Protein AF-A0A2N9Y3P5-F1 (afdb_monomer)

Solvent-accessible surface area (backbone atoms only — not comparable to full-atom values): 8177 Å² total; per-residue (Å²): 132,59,68,70,47,48,62,68,47,46,64,58,51,54,54,47,53,56,48,51,56,62,69,31,64,56,83,88,45,99,43,73,67,55,24,50,52,51,28,52,51,45,49,50,55,55,48,53,56,50,51,55,51,51,59,67,42,45,63,59,45,40,52,53,54,50,51,56,49,39,53,51,41,53,53,50,35,54,52,39,50,54,50,32,52,55,45,54,69,57,27,52,65,81,57,44,66,74,42,48,64,58,52,58,51,46,55,54,50,52,52,50,55,40,66,67,54,80,76,49,102,40,72,69,55,30,51,41,51,31,40,54,44,47,37,52,52,42,52,53,49,35,58,58,48,55,73,57,48,125

pLDDT: mean 91.48, std 5.47, range [66.88, 97.25]

Foldseek 3Di:
DDPLLCVVCVVVVVVLVVVLQVVLQDPPDPDPVVSVVSSVVSSVVSVVVVVVVCVVCSVVSVVVSLVVLLVVLVVLLVVLVVLLVVLLVLFDPVVSVVCVVVVVVLVVVLQCVLVVDDADPDPSVSSSSSSVSSSVSSVVSSVVSNVRHD

Structure (mmCIF, N/CA/C/O backbone):
data_AF-A0A2N9Y3P5-F1
#
_entry.id   AF-A0A2N9Y3P5-F1
#
loop_
_atom_site.group_PDB
_atom_site.id
_atom_site.type_symbol
_atom_site.label_atom_id
_atom_site.label_alt_id
_atom_site.label_comp_id
_atom_site.label_asym_id
_atom_site.label_entity_id
_atom_site.label_seq_id
_atom_site.pdbx_PDB_ins_code
_atom_site.Cartn_x
_atom_site.Cartn_y
_atom_site.Cartn_z
_atom_site.occupancy
_atom_site.B_iso_or_equiv
_atom_site.auth_seq_id
_atom_site.auth_comp_id
_atom_site.auth_asym_id
_atom_site.auth_atom_id
_atom_site.pdbx_PDB_model_num
ATOM 1 N N . MET A 1 1 ? 15.459 -1.156 -4.230 1.00 68.31 1 MET A N 1
ATOM 2 C CA . MET A 1 1 ? 14.289 -0.405 -4.738 1.00 68.31 1 MET A CA 1
ATOM 3 C C . MET A 1 1 ? 13.036 -0.864 -4.013 1.00 68.31 1 MET A C 1
ATOM 5 O O . MET A 1 1 ? 12.774 -2.069 -3.989 1.00 68.31 1 MET A O 1
ATOM 9 N N . ASP A 1 2 ? 12.316 0.094 -3.430 1.00 81.56 2 ASP A N 1
ATOM 10 C CA . ASP A 1 2 ? 11.047 -0.084 -2.718 1.00 81.56 2 ASP A CA 1
ATOM 11 C C . ASP A 1 2 ? 9.990 -0.826 -3.565 1.00 81.56 2 ASP A C 1
ATOM 13 O O . ASP A 1 2 ? 9.954 -0.684 -4.791 1.00 81.56 2 ASP A O 1
ATOM 17 N N . VAL A 1 3 ? 9.157 -1.659 -2.926 1.00 83.25 3 VAL A N 1
ATOM 18 C CA . VAL A 1 3 ? 8.171 -2.513 -3.618 1.00 83.25 3 VAL A CA 1
ATOM 19 C C . VAL A 1 3 ? 7.053 -1.690 -4.254 1.00 83.25 3 VAL A C 1
ATOM 21 O O . VAL A 1 3 ? 6.647 -1.995 -5.376 1.00 83.25 3 VAL A O 1
ATOM 24 N N . ASP A 1 4 ? 6.581 -0.637 -3.585 1.00 83.38 4 ASP A N 1
ATOM 25 C CA . ASP A 1 4 ? 5.509 0.209 -4.109 1.00 83.38 4 ASP A CA 1
ATOM 26 C C . ASP A 1 4 ? 6.015 0.977 -5.345 1.00 83.38 4 ASP A C 1
ATOM 28 O O . ASP A 1 4 ? 5.354 0.996 -6.386 1.00 83.38 4 ASP A O 1
ATOM 32 N N . VAL A 1 5 ? 7.241 1.511 -5.277 1.00 85.00 5 VAL A N 1
ATOM 33 C CA . VAL A 1 5 ? 7.920 2.164 -6.415 1.00 85.00 5 VAL A CA 1
ATOM 34 C C . VAL A 1 5 ? 8.132 1.193 -7.576 1.00 85.00 5 VAL A C 1
ATOM 36 O O . VAL A 1 5 ? 7.838 1.518 -8.727 1.00 85.00 5 VAL A O 1
ATOM 39 N N . ARG A 1 6 ? 8.586 -0.034 -7.289 1.00 86.38 6 ARG A N 1
ATOM 40 C CA . ARG A 1 6 ? 8.753 -1.082 -8.307 1.00 86.38 6 ARG A CA 1
ATOM 41 C C . ARG A 1 6 ? 7.445 -1.370 -9.033 1.00 86.38 6 ARG A C 1
ATOM 43 O O . ARG A 1 6 ? 7.433 -1.461 -10.258 1.00 86.38 6 ARG A O 1
ATOM 50 N N . ASN A 1 7 ? 6.362 -1.533 -8.280 1.00 89.19 7 ASN A N 1
ATOM 51 C CA . ASN A 1 7 ? 5.050 -1.840 -8.837 1.00 89.19 7 ASN A CA 1
ATOM 52 C C . ASN A 1 7 ? 4.513 -0.679 -9.679 1.00 89.19 7 ASN A C 1
ATOM 54 O O . ASN A 1 7 ? 3.932 -0.927 -10.732 1.00 89.19 7 ASN A O 1
ATOM 58 N N . HIS A 1 8 ? 4.768 0.566 -9.268 1.00 88.75 8 HIS A N 1
ATOM 59 C CA . HIS A 1 8 ? 4.407 1.755 -10.040 1.00 88.75 8 HIS A CA 1
ATOM 60 C C . HIS A 1 8 ? 5.147 1.836 -11.388 1.00 88.75 8 HIS A C 1
ATOM 62 O O . HIS A 1 8 ? 4.542 2.143 -12.413 1.00 88.75 8 HIS A O 1
ATOM 68 N N . LEU A 1 9 ? 6.446 1.522 -11.410 1.00 89.56 9 LEU A N 1
ATOM 69 C CA . LEU A 1 9 ? 7.278 1.619 -12.617 1.00 89.56 9 LEU A CA 1
ATOM 70 C C . LEU A 1 9 ? 7.145 0.413 -13.559 1.00 89.56 9 LEU A C 1
ATOM 72 O O . LEU A 1 9 ? 7.432 0.523 -14.752 1.00 89.56 9 LEU A O 1
ATOM 76 N N . LYS A 1 10 ? 6.700 -0.745 -13.058 1.00 91.62 10 LYS A N 1
ATOM 77 C CA . LYS A 1 10 ? 6.644 -2.001 -13.825 1.00 91.62 10 LYS A CA 1
ATOM 78 C C . LYS A 1 10 ? 5.856 -1.893 -15.145 1.00 91.62 10 LYS A C 1
ATOM 80 O O . LYS A 1 10 ? 6.394 -2.345 -16.156 1.00 91.62 10 LYS A O 1
ATOM 85 N N . PRO A 1 11 ? 4.645 -1.305 -15.205 1.00 93.31 11 PRO A N 1
ATOM 86 C CA . PRO A 1 11 ? 3.910 -1.177 -16.466 1.00 93.31 11 PRO A CA 1
ATOM 87 C C . PRO A 1 11 ? 4.656 -0.323 -17.497 1.00 93.31 11 PRO A C 1
ATOM 89 O O . PRO A 1 11 ? 4.733 -0.697 -18.666 1.00 93.31 11 PRO A O 1
ATOM 92 N N . GLN A 1 12 ? 5.273 0.776 -17.051 1.00 92.06 12 GLN A N 1
ATOM 93 C CA . GLN A 1 12 ? 6.067 1.658 -17.910 1.00 92.06 12 GLN A CA 1
ATOM 94 C C . GLN A 1 12 ? 7.292 0.922 -18.464 1.00 92.06 12 GLN A C 1
ATOM 96 O O . GLN A 1 12 ? 7.592 1.022 -19.650 1.00 92.06 12 GLN A O 1
ATOM 101 N N . GLN A 1 13 ? 7.965 0.123 -17.628 1.00 93.75 13 GLN A N 1
ATOM 102 C CA . GLN A 1 13 ? 9.118 -0.667 -18.055 1.00 93.75 13 GLN A CA 1
ATOM 103 C C . GLN A 1 13 ? 8.742 -1.754 -19.070 1.00 93.75 13 GLN A C 1
ATOM 105 O O . GLN A 1 13 ? 9.501 -2.009 -20.002 1.00 93.75 13 GLN A O 1
ATOM 110 N N . LEU A 1 14 ? 7.573 -2.385 -18.923 1.00 95.88 14 LEU A N 1
ATOM 111 C CA . LEU A 1 14 ? 7.082 -3.373 -19.889 1.00 95.88 14 LEU A CA 1
ATOM 112 C C . LEU A 1 14 ? 6.783 -2.736 -21.251 1.00 95.88 14 LEU A C 1
ATOM 114 O O . LEU A 1 14 ? 7.206 -3.278 -22.273 1.00 95.88 14 LEU A O 1
ATOM 118 N N . ALA A 1 15 ? 6.109 -1.584 -21.266 1.00 95.69 15 ALA A N 1
ATOM 119 C CA . ALA A 1 15 ? 5.846 -0.837 -22.494 1.00 95.69 15 ALA A CA 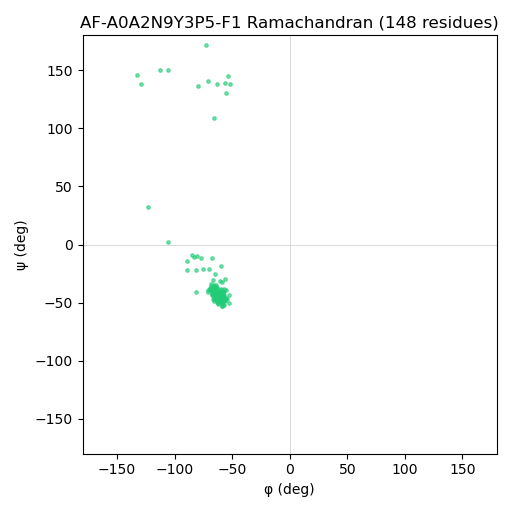1
ATOM 120 C C . ALA A 1 15 ? 7.154 -0.390 -23.167 1.00 95.69 15 ALA A C 1
ATOM 122 O O . ALA A 1 15 ? 7.346 -0.605 -24.365 1.00 95.69 15 ALA A O 1
ATOM 123 N N . TRP A 1 16 ? 8.094 0.136 -22.378 1.00 96.75 16 TRP A N 1
ATOM 124 C CA . TRP A 1 16 ? 9.409 0.538 -22.866 1.00 96.75 16 TRP A CA 1
ATOM 125 C C . TRP A 1 16 ? 10.192 -0.643 -23.460 1.00 96.75 16 TRP A C 1
ATOM 127 O O . TRP A 1 16 ? 10.736 -0.522 -24.553 1.00 96.75 16 TRP A O 1
ATOM 137 N N . ASN A 1 17 ? 10.185 -1.818 -22.816 1.00 95.19 17 ASN A N 1
ATOM 138 C CA . ASN A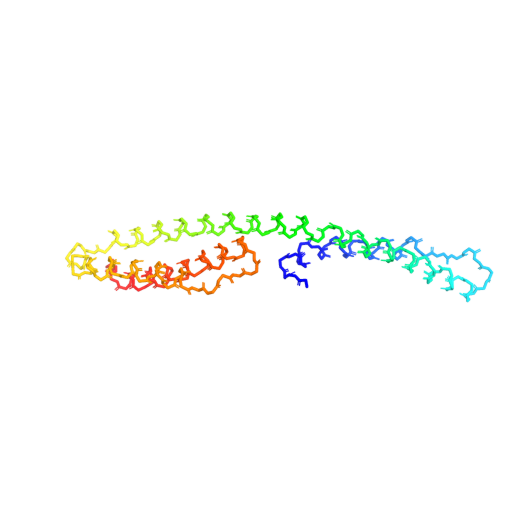 1 17 ? 10.850 -3.017 -23.344 1.00 95.19 17 ASN A CA 1
ATOM 139 C C . ASN A 1 17 ? 10.291 -3.428 -24.719 1.00 95.19 17 ASN A C 1
ATOM 141 O O . ASN A 1 17 ? 11.046 -3.812 -25.612 1.00 95.19 17 ASN A O 1
ATOM 145 N N . GLN A 1 18 ? 8.968 -3.351 -24.898 1.00 94.81 18 GLN A N 1
ATOM 146 C CA . GLN A 1 18 ? 8.326 -3.653 -26.179 1.00 94.81 18 GLN A CA 1
ATOM 147 C C . GLN A 1 18 ? 8.698 -2.629 -27.255 1.00 94.81 18 GLN A C 1
ATOM 149 O O . GLN A 1 18 ? 8.951 -3.007 -28.399 1.00 94.81 18 GLN A O 1
ATOM 154 N N . GLN A 1 19 ? 8.741 -1.346 -26.894 1.00 95.50 19 GLN A N 1
ATOM 155 C CA . GLN A 1 19 ? 9.128 -0.271 -27.800 1.00 95.50 19 GLN A CA 1
ATOM 156 C C . GLN A 1 19 ? 10.599 -0.378 -28.211 1.00 95.50 19 GLN A C 1
ATOM 158 O O . GLN A 1 19 ? 10.879 -0.340 -29.406 1.00 95.50 19 GLN A O 1
ATOM 163 N N . LYS A 1 20 ? 11.512 -0.598 -27.256 1.00 95.88 20 LYS A N 1
ATOM 164 C CA . LYS A 1 20 ? 12.942 -0.814 -27.513 1.00 95.88 20 LYS A CA 1
ATOM 165 C C . LYS A 1 20 ? 13.152 -1.921 -28.544 1.00 95.88 20 LYS A C 1
ATOM 167 O O . LYS A 1 20 ? 13.818 -1.704 -29.549 1.00 95.88 20 LYS A O 1
ATOM 172 N N . LYS A 1 21 ? 12.515 -3.081 -28.339 1.00 92.50 21 LYS A N 1
ATOM 173 C CA . LYS A 1 21 ? 12.643 -4.218 -29.259 1.00 92.50 21 LYS A CA 1
ATOM 174 C C . LYS A 1 21 ? 12.224 -3.853 -30.685 1.00 92.50 21 LYS A C 1
ATOM 176 O O . LYS A 1 21 ? 12.887 -4.261 -31.628 1.00 92.50 21 LYS A O 1
ATOM 181 N N . LYS A 1 22 ? 11.138 -3.089 -30.848 1.00 92.50 22 LYS A N 1
ATOM 182 C CA . LYS A 1 22 ? 10.680 -2.620 -32.167 1.00 92.50 22 LYS A CA 1
ATOM 183 C C . LYS A 1 22 ? 11.633 -1.592 -32.779 1.00 92.50 22 LYS A C 1
ATOM 185 O O . LYS A 1 22 ? 11.840 -1.620 -33.981 1.00 92.50 22 LYS A O 1
ATOM 190 N N . GLN A 1 23 ? 12.191 -0.697 -31.965 1.00 94.19 23 GLN A N 1
ATOM 191 C CA . GLN A 1 23 ? 13.108 0.350 -32.422 1.0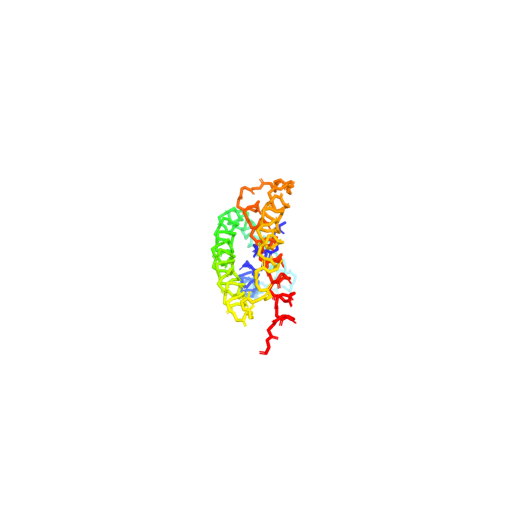0 94.19 23 GLN A CA 1
ATOM 192 C C .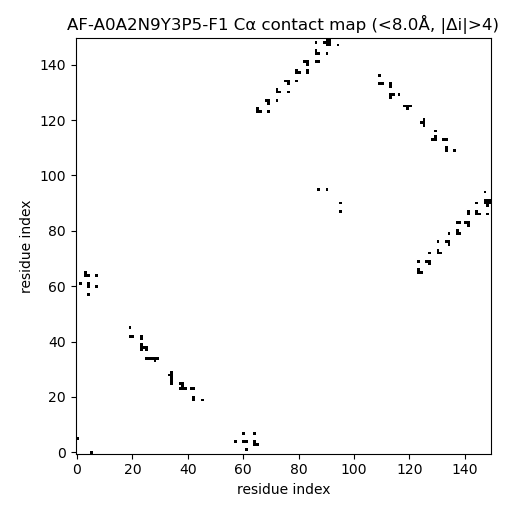 GLN A 1 23 ? 14.457 -0.209 -32.878 1.00 94.19 23 GLN A C 1
ATOM 194 O O . GLN A 1 23 ? 14.987 0.258 -33.878 1.00 94.19 23 GLN A O 1
ATOM 199 N N . CYS A 1 24 ? 14.990 -1.217 -32.185 1.00 94.56 24 CYS A N 1
ATOM 200 C CA . CYS A 1 24 ? 16.296 -1.792 -32.513 1.00 94.56 24 CYS A CA 1
ATOM 201 C C . CYS A 1 24 ? 16.253 -2.870 -33.599 1.00 94.56 24 CYS A C 1
ATOM 203 O O . CYS A 1 24 ? 17.302 -3.312 -34.060 1.00 94.56 24 CYS A O 1
ATOM 205 N N . GLN A 1 25 ? 15.067 -3.320 -34.017 1.00 90.06 25 GLN A N 1
ATOM 206 C CA . GLN A 1 25 ? 14.940 -4.262 -35.126 1.00 90.06 25 GLN A CA 1
ATOM 207 C C . GLN A 1 25 ? 15.402 -3.606 -36.435 1.00 90.06 25 GLN A C 1
ATOM 209 O O . GLN A 1 25 ? 14.714 -2.752 -36.988 1.00 90.06 25 GLN A O 1
ATOM 214 N N . SER A 1 26 ? 16.555 -4.047 -36.942 1.00 80.94 26 SER A N 1
ATOM 215 C CA . SER A 1 26 ? 17.142 -3.592 -38.202 1.00 80.94 26 SER A CA 1
ATOM 216 C C . SER A 1 26 ? 17.519 -4.784 -39.081 1.00 80.94 26 SER A C 1
ATOM 218 O O . SER A 1 26 ? 18.062 -5.769 -38.590 1.00 80.94 26 SER A O 1
ATOM 220 N N . ASN A 1 27 ? 17.229 -4.663 -40.379 1.00 81.81 27 ASN A N 1
ATOM 221 C CA . ASN A 1 27 ? 17.714 -5.543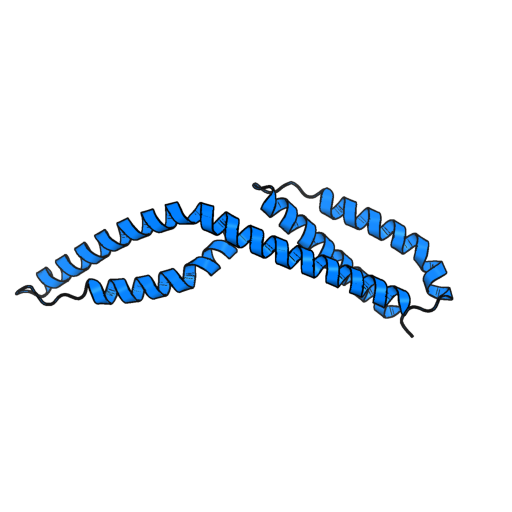 -41.451 1.00 81.81 27 ASN A CA 1
ATOM 222 C C . ASN A 1 27 ? 18.451 -4.714 -42.521 1.00 81.81 27 ASN A C 1
ATOM 224 O O . ASN A 1 27 ? 18.349 -4.981 -43.716 1.00 81.81 27 ASN A O 1
ATOM 228 N N . GLN A 1 28 ? 19.104 -3.630 -42.100 1.00 88.56 28 GLN A N 1
ATOM 229 C CA . GLN A 1 28 ? 19.715 -2.658 -43.007 1.00 88.56 28 GLN A CA 1
ATOM 230 C C . GLN A 1 28 ? 21.112 -3.072 -43.489 1.00 88.56 28 GLN A C 1
ATOM 232 O O . GLN A 1 28 ? 21.630 -2.458 -44.420 1.00 88.56 28 GLN A O 1
ATOM 237 N N . TYR A 1 29 ? 21.716 -4.106 -42.892 1.00 90.94 29 TYR A N 1
ATOM 238 C CA . TYR A 1 29 ? 23.082 -4.522 -43.206 1.00 90.94 29 TYR A CA 1
ATOM 239 C C . TYR A 1 29 ? 23.145 -5.809 -44.044 1.00 90.94 29 TYR A C 1
ATOM 241 O O . TYR A 1 29 ? 22.274 -6.672 -43.906 1.00 90.94 29 TYR A O 1
ATOM 249 N N . PRO A 1 30 ? 24.189 -5.976 -44.882 1.00 91.69 30 PRO A N 1
ATOM 250 C CA . PRO A 1 30 ? 24.346 -7.138 -45.758 1.00 91.69 30 PRO A CA 1
ATOM 251 C C . PRO A 1 30 ? 24.440 -8.495 -45.055 1.00 91.69 30 PRO A C 1
ATOM 253 O O . PRO A 1 30 ? 24.018 -9.491 -45.641 1.00 91.69 30 PRO A O 1
ATOM 256 N N . THR A 1 31 ? 25.003 -8.566 -43.840 1.00 94.44 31 THR A N 1
ATOM 257 C CA . THR A 1 31 ? 25.170 -9.846 -43.131 1.00 94.44 31 THR A CA 1
ATOM 258 C C . THR A 1 31 ? 24.306 -9.952 -41.872 1.00 94.44 31 THR A C 1
ATOM 260 O O . THR A 1 31 ? 24.027 -8.941 -41.213 1.00 94.44 31 THR A O 1
ATOM 263 N N . PRO A 1 32 ? 23.891 -11.173 -41.486 1.00 93.19 32 PRO A N 1
ATOM 264 C CA . PRO A 1 32 ? 23.203 -11.404 -40.217 1.00 93.19 32 PRO A CA 1
ATOM 265 C C . PRO A 1 32 ? 23.992 -10.892 -39.003 1.00 93.19 32 PRO A C 1
ATOM 267 O O . PRO A 1 32 ? 23.408 -10.305 -38.096 1.00 93.19 32 PRO A O 1
ATOM 270 N N . GLU A 1 33 ? 25.317 -11.049 -38.999 1.00 93.94 33 GLU A N 1
ATOM 271 C CA . GLU A 1 33 ? 26.191 -10.613 -37.905 1.00 93.94 33 GLU A CA 1
ATOM 272 C C . GLU A 1 33 ? 26.194 -9.092 -37.755 1.00 93.94 33 GLU A C 1
ATOM 274 O O . GLU A 1 33 ? 26.123 -8.588 -36.638 1.00 93.94 33 GLU A O 1
ATOM 279 N N . GLN A 1 34 ? 26.229 -8.348 -38.864 1.00 93.56 34 GLN A N 1
ATOM 280 C CA . GLN A 1 34 ? 26.181 -6.885 -38.831 1.00 93.56 34 GLN A CA 1
ATOM 281 C C . GLN A 1 34 ? 24.840 -6.378 -38.289 1.00 93.56 34 GLN A C 1
ATOM 283 O O . GLN A 1 34 ? 24.824 -5.494 -37.436 1.00 93.56 34 GLN A O 1
ATOM 288 N N . ASN A 1 35 ? 23.724 -6.985 -38.708 1.00 93.19 35 ASN A N 1
ATOM 289 C CA . ASN A 1 35 ? 22.407 -6.651 -38.156 1.00 93.19 35 ASN A CA 1
ATOM 290 C C . ASN A 1 35 ? 22.317 -6.984 -36.657 1.00 93.19 35 ASN A C 1
ATOM 292 O O . ASN A 1 35 ? 21.742 -6.218 -35.886 1.00 93.19 35 ASN A O 1
ATOM 296 N N . GLN A 1 36 ? 22.924 -8.094 -36.222 1.00 93.69 36 GLN A N 1
ATOM 297 C CA . GLN A 1 36 ? 22.969 -8.473 -34.810 1.00 93.69 36 GLN A CA 1
ATOM 298 C C . GLN A 1 36 ? 23.824 -7.511 -33.972 1.00 93.69 36 GLN A C 1
ATOM 300 O O . GLN A 1 36 ? 23.433 -7.173 -32.854 1.00 93.69 36 GLN A O 1
ATOM 305 N N . ILE A 1 37 ? 24.974 -7.065 -34.489 1.00 94.12 37 ILE A N 1
ATOM 306 C CA . ILE A 1 37 ? 25.826 -6.066 -33.828 1.00 94.12 37 ILE A CA 1
ATOM 307 C C . ILE A 1 37 ? 25.056 -4.755 -33.665 1.00 94.12 37 ILE A C 1
ATOM 309 O O . ILE A 1 37 ? 25.012 -4.215 -32.561 1.00 94.12 37 ILE A O 1
ATOM 313 N N . GLU A 1 38 ? 24.393 -4.283 -34.722 1.00 94.69 38 GLU A N 1
ATOM 314 C CA . GLU A 1 38 ? 23.623 -3.041 -34.654 1.00 94.69 38 GLU A CA 1
ATOM 315 C C . GLU A 1 38 ? 22.453 -3.139 -33.669 1.00 94.69 38 GLU A C 1
ATOM 317 O O . GLU A 1 38 ? 22.253 -2.249 -32.841 1.00 94.69 38 GLU A O 1
ATOM 322 N N . TYR A 1 39 ? 21.724 -4.260 -33.684 1.00 94.31 39 TYR A N 1
ATOM 323 C CA . TYR A 1 39 ? 20.657 -4.519 -32.718 1.00 94.31 39 TYR A CA 1
ATOM 324 C C . TYR A 1 39 ? 21.164 -4.408 -31.271 1.00 94.31 39 TYR A C 1
ATOM 326 O O . TYR A 1 39 ? 20.529 -3.767 -30.431 1.00 94.31 39 TYR A O 1
ATOM 334 N N . LEU A 1 40 ? 22.320 -5.014 -30.971 1.00 94.75 40 LEU A N 1
ATOM 335 C CA . LEU A 1 40 ? 22.918 -4.988 -29.633 1.00 94.75 40 LEU A CA 1
ATOM 336 C C . LEU A 1 40 ? 23.431 -3.596 -29.243 1.00 94.75 40 LEU A C 1
ATOM 338 O O . LEU A 1 40 ? 23.283 -3.205 -28.081 1.00 94.75 40 LEU A O 1
ATOM 342 N N . ASN A 1 41 ? 24.000 -2.844 -30.189 1.00 95.44 41 ASN A N 1
ATOM 343 C CA . ASN A 1 41 ? 24.430 -1.464 -29.965 1.00 95.44 41 ASN A CA 1
ATOM 344 C C . ASN A 1 41 ? 23.230 -0.580 -29.605 1.00 95.44 41 ASN A C 1
ATOM 346 O O . ASN A 1 41 ? 23.230 0.038 -28.539 1.00 95.44 41 ASN A O 1
ATOM 350 N N . CYS A 1 42 ? 22.168 -0.619 -30.414 1.00 95.88 42 CYS A N 1
ATOM 351 C CA . CYS A 1 42 ? 20.923 0.100 -30.148 1.00 95.88 42 CYS A CA 1
ATOM 352 C C . CYS A 1 42 ? 20.318 -0.273 -28.785 1.00 95.88 42 CYS A C 1
ATOM 354 O O . CYS A 1 42 ? 19.989 0.602 -27.979 1.00 95.88 42 CYS A O 1
ATOM 356 N N . GLU A 1 43 ? 20.213 -1.573 -28.474 1.00 95.69 43 GLU A N 1
ATOM 357 C CA . GLU A 1 43 ? 19.694 -2.033 -27.182 1.00 95.69 43 GLU A CA 1
ATOM 358 C C . GLU A 1 43 ? 20.524 -1.486 -26.016 1.00 95.69 43 GLU A C 1
ATOM 360 O O . GLU A 1 43 ? 19.960 -1.090 -24.991 1.00 95.69 43 GLU A O 1
ATOM 365 N N . THR A 1 44 ? 21.849 -1.456 -26.168 1.00 96.00 44 THR A N 1
ATOM 366 C CA . THR A 1 44 ? 22.782 -0.969 -25.149 1.00 96.00 44 THR A CA 1
ATOM 367 C C . THR A 1 44 ? 22.612 0.525 -24.911 1.00 96.00 44 THR A C 1
ATOM 369 O O . THR A 1 44 ? 22.490 0.944 -23.758 1.00 96.00 44 THR A O 1
ATOM 372 N N . GLU A 1 45 ? 22.572 1.328 -25.973 1.00 95.88 45 GLU A N 1
ATOM 373 C CA . GLU A 1 45 ? 22.401 2.780 -25.878 1.00 95.88 45 GLU A CA 1
ATOM 374 C C . GLU A 1 45 ? 21.063 3.149 -25.238 1.00 95.88 45 GLU A C 1
ATOM 376 O O . GLU A 1 45 ? 21.034 3.872 -24.239 1.00 95.88 45 GLU A O 1
ATOM 381 N N . LEU A 1 46 ? 19.961 2.574 -25.729 1.00 96.50 46 LEU A N 1
ATOM 382 C CA . LEU A 1 46 ? 18.634 2.834 -25.171 1.00 96.50 46 LEU A CA 1
ATOM 383 C C . LEU A 1 46 ? 18.541 2.389 -23.708 1.00 96.50 46 LEU A C 1
ATOM 385 O O . LEU A 1 46 ? 17.970 3.097 -22.878 1.00 96.50 46 LEU A O 1
ATOM 389 N N . THR A 1 47 ? 19.126 1.238 -23.362 1.00 96.00 47 THR A N 1
ATOM 390 C CA . THR A 1 47 ? 19.124 0.748 -21.977 1.00 96.00 47 THR A CA 1
ATOM 391 C C . THR A 1 47 ? 19.922 1.664 -21.051 1.00 96.00 47 THR A C 1
ATOM 393 O O . THR A 1 47 ? 19.466 1.924 -19.938 1.00 96.00 47 THR A O 1
ATOM 396 N N . ARG A 1 48 ? 21.066 2.204 -21.492 1.00 95.56 48 ARG A N 1
ATOM 397 C CA . ARG A 1 48 ? 21.839 3.181 -20.705 1.00 95.56 48 ARG A CA 1
ATOM 398 C C . ARG A 1 48 ? 21.021 4.437 -20.419 1.00 95.56 48 ARG A C 1
ATOM 400 O O . ARG A 1 48 ? 20.903 4.806 -19.253 1.00 95.56 48 ARG A O 1
ATOM 407 N N . SER A 1 49 ? 20.397 5.027 -21.440 1.00 94.38 49 SER A N 1
ATOM 408 C CA . SER A 1 49 ? 19.530 6.200 -21.262 1.00 94.38 49 SER A CA 1
ATOM 409 C C . SER A 1 49 ? 18.381 5.908 -20.296 1.00 94.38 49 SER A C 1
ATOM 411 O O . SER A 1 49 ? 18.126 6.680 -19.372 1.00 94.38 49 SER A O 1
ATOM 413 N N . ARG A 1 50 ? 17.743 4.737 -20.430 1.00 94.75 50 ARG A N 1
ATOM 414 C CA . ARG A 1 50 ? 16.644 4.330 -19.549 1.00 94.75 50 ARG A CA 1
ATOM 415 C C . ARG A 1 50 ? 17.071 4.143 -18.094 1.00 94.75 50 ARG A C 1
ATOM 417 O O . ARG A 1 50 ? 16.293 4.457 -17.198 1.00 94.75 50 ARG A O 1
ATOM 424 N N . ILE A 1 51 ? 18.278 3.638 -17.837 1.00 91.81 51 ILE A N 1
ATOM 425 C CA . ILE A 1 51 ? 18.808 3.520 -16.470 1.00 91.81 51 ILE A CA 1
ATOM 426 C C . ILE A 1 51 ? 18.922 4.907 -15.830 1.00 91.81 51 ILE A C 1
ATOM 428 O O . ILE A 1 51 ? 18.442 5.088 -14.712 1.00 91.81 51 ILE A O 1
ATOM 432 N N . SER A 1 52 ? 19.483 5.886 -16.544 1.00 90.62 52 SER A N 1
ATOM 433 C CA . SER A 1 52 ? 19.598 7.262 -16.047 1.00 90.62 52 SER A CA 1
ATOM 434 C C . SER A 1 52 ? 18.232 7.911 -15.801 1.00 90.62 52 SER A C 1
ATOM 436 O O . SER A 1 52 ? 18.036 8.544 -14.765 1.00 90.62 52 SER A O 1
ATOM 438 N N . GLU A 1 53 ? 17.260 7.702 -16.695 1.00 89.88 53 GLU A N 1
ATOM 439 C CA . GLU A 1 53 ? 15.877 8.156 -16.489 1.00 89.88 53 GLU A CA 1
ATOM 440 C C . GLU A 1 53 ? 15.254 7.553 -15.225 1.00 89.88 53 GLU A C 1
ATOM 442 O O . GLU A 1 53 ? 14.674 8.274 -14.416 1.00 89.88 53 GLU A O 1
ATOM 447 N N . LEU A 1 54 ? 15.372 6.235 -15.036 1.00 89.44 54 LEU A N 1
ATOM 448 C CA . LEU A 1 54 ? 14.798 5.547 -13.878 1.00 89.44 54 LEU A CA 1
ATOM 449 C C . LEU A 1 54 ? 15.456 5.983 -12.568 1.00 89.44 54 LEU A C 1
ATOM 451 O O . LEU A 1 54 ? 14.764 6.098 -11.560 1.00 89.44 54 LEU A O 1
ATOM 455 N N . GLN A 1 55 ? 16.765 6.245 -12.579 1.00 86.19 55 GLN A N 1
ATOM 456 C CA . GLN A 1 55 ? 17.480 6.800 -11.429 1.00 86.19 55 GLN A CA 1
ATOM 457 C C . GLN A 1 55 ? 16.964 8.199 -11.079 1.00 86.19 55 GLN A C 1
ATOM 459 O O . GLN A 1 55 ? 16.650 8.450 -9.920 1.00 86.19 55 GLN A O 1
ATOM 464 N N . ALA A 1 56 ? 16.791 9.079 -12.071 1.00 85.19 56 ALA A N 1
ATOM 465 C CA . ALA A 1 56 ? 16.243 10.418 -11.850 1.00 85.19 56 ALA A CA 1
ATOM 466 C C . ALA A 1 56 ? 14.780 10.384 -11.367 1.00 85.19 56 ALA A C 1
ATOM 468 O O . ALA A 1 56 ? 14.375 11.181 -10.523 1.00 85.19 56 ALA A O 1
ATOM 469 N N . GLN A 1 57 ? 13.981 9.442 -11.874 1.00 83.69 57 GLN A N 1
ATOM 470 C CA . GLN A 1 57 ? 12.585 9.276 -11.468 1.00 83.69 57 GLN A CA 1
ATOM 471 C C . GLN A 1 57 ? 12.429 8.627 -10.093 1.00 83.69 57 GLN A C 1
ATOM 473 O O . GLN A 1 57 ? 11.368 8.770 -9.488 1.00 83.69 57 GLN A O 1
ATOM 478 N N . GLN A 1 58 ? 13.436 7.905 -9.596 1.00 81.81 58 GLN A N 1
ATOM 479 C CA . GLN A 1 58 ? 13.303 7.079 -8.399 1.00 81.81 58 GLN A CA 1
ATOM 480 C C . GLN A 1 58 ? 12.822 7.886 -7.189 1.00 81.81 58 GLN A C 1
ATOM 482 O O . GLN A 1 58 ? 11.860 7.473 -6.540 1.00 81.81 58 GLN A O 1
ATOM 487 N N . ASP A 1 59 ? 13.439 9.035 -6.915 1.00 78.44 59 ASP A N 1
ATOM 488 C CA . ASP A 1 59 ? 13.115 9.843 -5.734 1.00 78.44 59 ASP A CA 1
ATOM 489 C C . ASP A 1 59 ? 11.746 10.520 -5.865 1.00 78.44 59 ASP A C 1
ATOM 491 O O . ASP A 1 59 ? 10.940 10.506 -4.932 1.00 78.44 59 ASP A O 1
ATOM 495 N N . GLN A 1 60 ? 11.432 11.041 -7.055 1.00 82.69 60 GLN A N 1
ATOM 496 C CA . GLN A 1 60 ? 10.141 11.673 -7.329 1.00 82.69 60 GLN A CA 1
ATOM 497 C C . GLN A 1 60 ? 8.989 10.662 -7.248 1.00 82.69 60 GLN A C 1
ATOM 499 O O . GLN A 1 60 ? 7.947 10.929 -6.645 1.00 82.69 60 GLN A O 1
ATOM 504 N N . VAL A 1 61 ? 9.171 9.480 -7.841 1.00 85.25 61 VAL A N 1
ATOM 505 C CA . VAL A 1 61 ? 8.181 8.401 -7.795 1.00 85.25 61 VAL A CA 1
ATOM 506 C C . VAL A 1 61 ? 8.051 7.870 -6.376 1.00 85.25 61 VAL A C 1
ATOM 508 O O . VAL A 1 61 ? 6.930 7.619 -5.940 1.00 85.25 61 VAL A O 1
ATOM 511 N N . TYR A 1 62 ? 9.152 7.745 -5.632 1.00 82.81 62 TYR A N 1
ATOM 512 C CA . TYR A 1 62 ? 9.104 7.365 -4.224 1.00 82.81 62 TYR A CA 1
ATOM 513 C C . TYR A 1 62 ? 8.229 8.327 -3.419 1.00 82.81 62 TYR A C 1
ATOM 515 O O . TYR A 1 62 ? 7.285 7.874 -2.772 1.00 82.81 62 TYR A O 1
ATOM 523 N N . ALA A 1 63 ? 8.469 9.637 -3.521 1.00 84.38 63 ALA A N 1
ATOM 524 C CA . ALA A 1 63 ? 7.673 10.641 -2.819 1.00 84.38 63 ALA A CA 1
ATOM 525 C C . ALA A 1 63 ? 6.181 10.547 -3.183 1.00 84.38 63 ALA A C 1
ATOM 527 O O . ALA A 1 63 ? 5.336 10.406 -2.299 1.00 84.38 63 ALA A O 1
ATOM 528 N N . ASN A 1 64 ? 5.854 10.527 -4.478 1.00 87.44 64 ASN A N 1
ATOM 529 C CA . ASN A 1 64 ? 4.467 10.495 -4.948 1.00 87.44 64 ASN A CA 1
ATOM 530 C C . ASN A 1 64 ? 3.731 9.210 -4.543 1.00 87.44 64 ASN A C 1
ATOM 532 O O . ASN A 1 64 ? 2.592 9.254 -4.078 1.00 87.44 64 ASN A O 1
ATOM 536 N N . VAL A 1 65 ? 4.375 8.052 -4.713 1.00 89.75 65 VAL A N 1
ATOM 537 C CA . VAL A 1 65 ? 3.774 6.750 -4.399 1.00 89.75 65 VAL A CA 1
ATOM 538 C C . VAL A 1 65 ? 3.566 6.601 -2.895 1.00 89.75 65 VAL A C 1
ATOM 540 O O . VAL A 1 65 ? 2.508 6.131 -2.467 1.00 89.75 65 VAL A O 1
ATOM 543 N N . LYS A 1 66 ? 4.544 7.013 -2.081 1.00 88.75 66 LYS A N 1
ATOM 544 C CA . LYS A 1 66 ? 4.445 6.919 -0.623 1.00 88.75 66 LYS A CA 1
ATOM 545 C C . LYS A 1 66 ? 3.439 7.908 -0.054 1.00 88.75 66 LYS A C 1
ATOM 547 O O . LYS A 1 66 ? 2.663 7.511 0.811 1.00 88.75 66 LYS A O 1
ATOM 552 N N . GLU A 1 67 ? 3.369 9.130 -0.573 1.00 89.94 67 GLU A N 1
ATOM 553 C CA . GLU A 1 67 ? 2.356 10.096 -0.140 1.00 89.94 67 GLU A CA 1
ATOM 554 C C . GLU A 1 67 ? 0.945 9.615 -0.503 1.00 89.94 67 GLU A C 1
ATOM 556 O O . GLU A 1 67 ? 0.062 9.579 0.351 1.00 89.94 67 GLU A O 1
ATOM 561 N N . ALA A 1 68 ? 0.733 9.121 -1.728 1.00 91.38 68 ALA A N 1
ATOM 562 C CA . ALA A 1 68 ? -0.556 8.550 -2.121 1.00 91.38 68 ALA A CA 1
ATOM 563 C C . ALA A 1 68 ? -0.958 7.351 -1.241 1.00 91.38 68 ALA A C 1
ATOM 565 O O . ALA A 1 68 ? -2.125 7.207 -0.867 1.00 91.38 68 ALA A O 1
ATOM 566 N N . LYS A 1 69 ? 0.004 6.493 -0.877 1.00 92.56 69 LYS A N 1
ATOM 567 C CA . LYS A 1 69 ? -0.218 5.384 0.060 1.00 92.56 69 LYS A CA 1
ATOM 568 C C . LYS A 1 69 ? -0.569 5.885 1.460 1.00 92.56 69 LYS A C 1
ATOM 570 O O . LYS A 1 69 ? -1.499 5.361 2.065 1.00 92.56 69 LYS A O 1
ATOM 575 N N . LEU A 1 70 ? 0.127 6.906 1.954 1.00 93.38 70 LEU A N 1
ATOM 576 C CA . LEU A 1 70 ? -0.154 7.519 3.248 1.00 93.38 70 LEU A CA 1
ATOM 577 C C . LEU A 1 70 ? -1.573 8.099 3.301 1.00 93.38 70 LEU A C 1
ATOM 579 O O . LEU A 1 70 ? -2.273 7.884 4.284 1.00 93.38 70 LEU A O 1
ATOM 583 N N . GLN A 1 71 ? -2.023 8.783 2.247 1.00 94.06 71 GLN A N 1
ATOM 584 C CA . GLN A 1 71 ? -3.384 9.327 2.184 1.00 94.06 71 GLN A CA 1
ATOM 585 C C . GLN A 1 71 ? -4.451 8.225 2.203 1.00 94.06 71 GLN A C 1
ATOM 587 O O . GLN A 1 71 ? -5.433 8.337 2.932 1.00 94.06 71 GLN A O 1
ATOM 592 N N . LYS A 1 72 ? -4.233 7.116 1.483 1.00 95.31 72 LYS A N 1
ATOM 593 C CA . LYS A 1 72 ? -5.130 5.949 1.556 1.00 95.31 72 LYS A CA 1
ATOM 594 C C . LYS A 1 72 ? -5.190 5.348 2.958 1.00 95.31 72 LYS A C 1
ATOM 596 O O . LYS A 1 72 ? -6.272 5.021 3.427 1.00 95.31 72 LYS A O 1
ATOM 601 N N . LEU A 1 73 ? -4.047 5.230 3.630 1.00 96.25 73 LEU A N 1
ATOM 602 C CA . LEU A 1 73 ? -3.986 4.691 4.988 1.00 96.25 73 LEU A CA 1
ATOM 603 C C . LEU A 1 73 ? -4.632 5.618 6.022 1.00 96.25 73 LEU A C 1
ATOM 605 O O . LEU A 1 73 ? -5.246 5.123 6.958 1.00 96.25 73 LEU A O 1
ATOM 609 N N . LYS A 1 74 ? -4.543 6.943 5.854 1.00 95.62 74 LYS A N 1
ATOM 610 C CA . LYS A 1 74 ? -5.295 7.896 6.687 1.00 95.62 74 LYS A CA 1
ATOM 611 C C . LYS A 1 74 ? -6.797 7.647 6.573 1.00 95.62 74 LYS A C 1
ATOM 613 O O . LYS A 1 74 ? -7.450 7.452 7.589 1.00 95.62 74 LYS A O 1
ATOM 618 N N . GLN A 1 75 ? -7.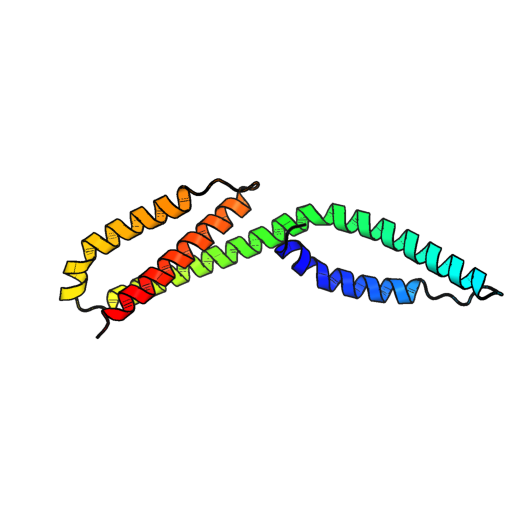301 7.561 5.341 1.00 96.62 75 GLN A N 1
ATOM 619 C CA . GLN A 1 75 ? -8.712 7.269 5.096 1.00 96.62 75 GLN A CA 1
ATOM 620 C C . GLN A 1 75 ? -9.123 5.919 5.701 1.00 96.62 75 GLN A C 1
ATOM 622 O O . GLN A 1 75 ? -10.130 5.834 6.392 1.00 96.62 75 GLN A O 1
ATOM 627 N N . GLU A 1 76 ? -8.320 4.871 5.501 1.00 97.19 76 GLU A N 1
ATOM 628 C CA . GLU A 1 76 ? -8.605 3.545 6.057 1.00 97.19 76 GLU A CA 1
ATOM 629 C C . GLU A 1 76 ? -8.577 3.530 7.594 1.00 97.19 76 GLU A C 1
ATOM 631 O O . GLU A 1 76 ? -9.357 2.808 8.220 1.00 97.19 76 GLU A O 1
ATOM 636 N N . ALA A 1 77 ? -7.698 4.316 8.219 1.00 95.06 77 ALA A N 1
ATOM 637 C CA . ALA A 1 77 ? -7.671 4.475 9.667 1.00 95.06 77 ALA A CA 1
ATOM 638 C C . ALA A 1 77 ? -8.943 5.162 10.174 1.00 95.06 77 ALA A C 1
ATOM 640 O O . ALA A 1 77 ? -9.564 4.642 11.100 1.00 95.06 77 ALA A O 1
ATOM 641 N N . ASP A 1 78 ? -9.369 6.253 9.534 1.00 96.00 78 ASP A N 1
ATOM 642 C CA . ASP A 1 78 ? -10.611 6.953 9.880 1.00 96.00 78 ASP A CA 1
ATOM 643 C C . ASP A 1 78 ? -11.834 6.035 9.722 1.00 96.00 78 ASP A C 1
ATOM 645 O O . ASP A 1 78 ? -12.693 5.970 10.602 1.00 96.00 78 ASP A O 1
ATOM 649 N N . ASP A 1 79 ? -11.894 5.261 8.636 1.00 97.25 79 ASP A N 1
ATOM 650 C CA . ASP A 1 79 ? -12.973 4.299 8.395 1.00 97.25 79 ASP A CA 1
ATOM 651 C C . ASP A 1 79 ? -12.959 3.152 9.422 1.00 97.25 79 ASP A C 1
ATOM 653 O O . ASP A 1 79 ? -14.011 2.708 9.895 1.00 97.25 79 ASP A O 1
ATOM 657 N N . SER A 1 80 ? -11.769 2.698 9.828 1.00 96.31 80 SER A N 1
ATOM 658 C CA . SER A 1 80 ? -11.614 1.682 10.875 1.00 96.31 80 SER A CA 1
ATOM 659 C C . SER A 1 80 ? -12.083 2.205 12.238 1.00 96.31 80 SER A C 1
ATOM 661 O O . SER A 1 80 ? -12.753 1.473 12.963 1.00 96.31 80 SER A O 1
ATOM 663 N N . ILE A 1 81 ? -11.785 3.467 12.576 1.00 95.50 81 ILE A N 1
ATOM 664 C CA . ILE A 1 81 ? -12.260 4.113 13.811 1.00 95.50 81 ILE A CA 1
ATOM 665 C C . ILE A 1 81 ? -13.786 4.206 13.807 1.00 95.50 81 ILE A C 1
ATOM 667 O O . ILE A 1 81 ? -14.418 3.744 14.752 1.00 95.50 81 ILE A O 1
ATOM 671 N N . LYS A 1 82 ? -14.394 4.695 12.721 1.00 96.88 82 LYS A N 1
ATOM 672 C CA . LYS A 1 82 ? -15.863 4.758 12.596 1.00 96.88 82 LYS A CA 1
ATOM 673 C C . LYS A 1 82 ? -16.519 3.389 12.752 1.00 96.88 82 LYS A C 1
ATOM 675 O O . LYS A 1 82 ? -17.584 3.263 13.356 1.00 96.88 82 LYS A O 1
ATOM 680 N N . THR A 1 83 ? -15.889 2.349 12.207 1.00 96.75 83 THR A N 1
ATOM 681 C CA . THR A 1 83 ? -16.379 0.969 12.333 1.00 96.75 83 THR A CA 1
ATOM 682 C C . THR A 1 83 ? -16.298 0.480 13.780 1.00 96.75 83 THR A C 1
ATOM 684 O O . THR A 1 83 ? -17.234 -0.167 14.258 1.00 96.75 83 THR A O 1
ATOM 687 N N . LEU A 1 84 ? -15.212 0.807 14.489 1.00 95.81 84 LEU A N 1
ATOM 688 C CA . LEU A 1 84 ? -15.054 0.517 15.913 1.00 95.81 84 LEU A CA 1
ATOM 689 C C . LEU A 1 84 ? -16.122 1.233 16.748 1.00 95.81 84 LEU A C 1
ATOM 691 O O . LEU A 1 84 ? -16.748 0.592 17.585 1.00 95.81 84 LEU A O 1
ATOM 695 N N . GLU A 1 85 ? -16.359 2.521 16.496 1.00 95.12 85 GLU A N 1
ATOM 696 C CA . GLU A 1 85 ? -17.380 3.333 17.177 1.00 95.12 85 GLU A CA 1
ATOM 697 C C . GLU A 1 85 ? -18.785 2.776 16.939 1.00 95.12 85 GLU A C 1
ATOM 699 O O . GLU A 1 85 ? -19.504 2.481 17.886 1.00 95.12 85 GLU A O 1
ATOM 704 N N . THR A 1 86 ? -19.138 2.505 15.681 1.00 96.25 86 THR A N 1
ATOM 705 C CA . THR A 1 86 ? -20.433 1.896 15.330 1.00 96.25 86 THR A CA 1
ATOM 706 C C . THR A 1 86 ? -20.602 0.5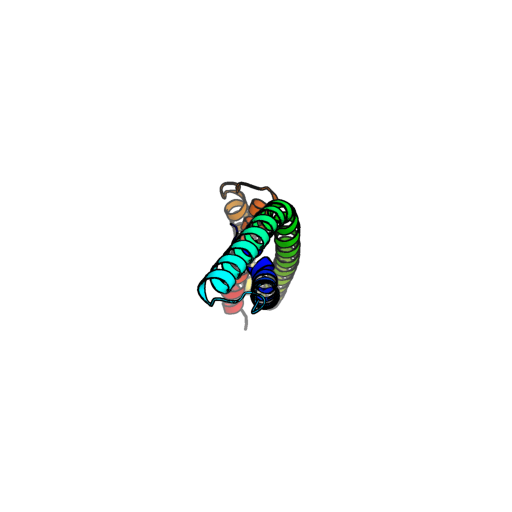25 15.990 1.00 96.25 86 THR A C 1
ATOM 708 O O . THR A 1 86 ? -21.683 0.156 16.444 1.00 96.25 86 THR A O 1
ATOM 711 N N . THR A 1 87 ? -19.521 -0.254 16.054 1.00 95.56 87 THR A N 1
ATOM 712 C CA . THR A 1 87 ? -19.511 -1.559 16.718 1.00 95.56 87 THR A CA 1
ATOM 713 C C . THR A 1 87 ? -19.691 -1.430 18.219 1.00 95.56 87 THR A C 1
ATOM 715 O O . THR A 1 87 ? -20.457 -2.202 18.785 1.00 95.56 87 THR A O 1
ATOM 718 N N . TRP A 1 88 ? -19.025 -0.461 18.842 1.00 95.31 88 TRP A N 1
ATOM 719 C CA . TRP A 1 88 ? -19.211 -0.133 20.245 1.00 95.31 88 TRP A CA 1
ATOM 720 C C . TRP A 1 88 ? -20.662 0.259 20.517 1.00 95.31 88 TRP A C 1
ATOM 722 O O . TRP A 1 88 ? -21.275 -0.300 21.417 1.00 95.31 88 TRP A O 1
ATOM 732 N N . ASP A 1 89 ? -21.248 1.130 19.698 1.00 94.56 89 ASP A N 1
ATOM 733 C CA . ASP A 1 89 ? -22.615 1.620 19.883 1.00 94.56 89 ASP A CA 1
ATOM 734 C C . ASP A 1 89 ? -23.699 0.549 19.739 1.00 94.56 89 ASP A C 1
ATOM 736 O O . ASP A 1 89 ? -24.763 0.670 20.345 1.00 94.56 89 ASP A O 1
ATOM 740 N N . ALA A 1 90 ? -23.416 -0.523 18.997 1.00 95.00 90 ALA A N 1
ATOM 741 C CA . ALA A 1 90 ? -24.301 -1.677 18.870 1.00 95.00 90 ALA A CA 1
ATOM 742 C C . ALA A 1 90 ? -24.280 -2.618 20.094 1.00 95.00 90 ALA A C 1
ATOM 744 O O . ALA A 1 90 ? -25.119 -3.514 20.185 1.00 95.00 90 ALA A O 1
ATOM 745 N N . ILE A 1 91 ? -23.334 -2.456 21.026 1.00 95.44 91 ILE A N 1
ATOM 746 C CA . ILE A 1 91 ? -23.248 -3.284 22.236 1.00 95.44 91 ILE A CA 1
ATOM 747 C C . ILE A 1 91 ? -24.272 -2.788 23.275 1.00 95.44 91 ILE A C 1
ATOM 749 O O . ILE A 1 91 ? -24.363 -1.579 23.521 1.00 95.44 91 ILE A O 1
ATOM 753 N N . PRO A 1 92 ? -25.006 -3.691 23.956 1.00 95.44 92 PRO A N 1
ATOM 754 C CA . PRO A 1 92 ? -25.899 -3.321 25.051 1.00 95.44 92 PRO A CA 1
ATOM 755 C C . PRO A 1 92 ? -25.204 -2.463 26.113 1.00 95.44 92 PRO A C 1
ATOM 757 O O . PRO A 1 92 ? -24.074 -2.739 26.515 1.00 95.44 92 PRO A O 1
ATOM 760 N N . GLU A 1 93 ? -25.895 -1.434 26.602 1.00 94.19 93 GLU A N 1
ATOM 761 C CA . GLU A 1 93 ? -25.356 -0.459 27.563 1.00 94.19 93 GLU A CA 1
ATOM 762 C C . GLU A 1 93 ? -24.749 -1.119 28.809 1.00 94.19 93 GLU A C 1
ATOM 764 O O . GLU A 1 93 ? -23.619 -0.811 29.177 1.00 94.19 93 GLU A O 1
ATOM 769 N N . SER A 1 94 ? -25.421 -2.129 29.369 1.00 93.81 94 SER A N 1
ATOM 770 C CA . SER A 1 94 ? -24.931 -2.870 30.538 1.00 93.81 94 SER A CA 1
ATOM 771 C C . SER A 1 94 ? -23.572 -3.545 30.318 1.00 93.81 94 SER A C 1
ATOM 773 O O . SER A 1 94 ? -22.782 -3.655 31.255 1.00 93.81 94 SER A O 1
ATOM 775 N N . ILE A 1 95 ? -23.283 -3.988 29.091 1.00 93.75 95 ILE A N 1
ATOM 776 C CA . ILE A 1 95 ? -21.992 -4.578 28.720 1.00 93.75 95 ILE A CA 1
ATOM 777 C C . ILE A 1 95 ? -20.975 -3.468 28.431 1.00 93.75 95 ILE A C 1
ATOM 779 O O . ILE A 1 95 ? -19.827 -3.554 28.872 1.00 93.75 95 ILE A O 1
ATOM 783 N N . ARG A 1 96 ? -21.383 -2.393 27.742 1.00 93.88 96 ARG A N 1
ATOM 784 C CA . ARG A 1 96 ? -20.513 -1.232 27.491 1.00 93.88 96 ARG A CA 1
ATOM 785 C C . ARG A 1 96 ? -19.978 -0.623 28.780 1.00 93.88 96 ARG A C 1
ATOM 787 O O . ARG A 1 96 ? -18.783 -0.341 28.854 1.00 93.88 96 ARG A O 1
ATOM 794 N N . ASP A 1 97 ? -20.810 -0.474 29.803 1.00 93.50 97 ASP A N 1
ATOM 795 C CA . ASP A 1 97 ? -20.388 0.089 31.086 1.00 93.50 97 ASP A CA 1
ATOM 796 C C . ASP A 1 97 ? -19.257 -0.729 31.716 1.00 93.50 97 ASP A C 1
ATOM 798 O O . ASP A 1 97 ? -18.241 -0.166 32.136 1.00 93.50 97 ASP A O 1
ATOM 802 N N . GLN A 1 98 ? -19.375 -2.061 31.673 1.00 92.88 98 GLN A N 1
ATOM 803 C CA . GLN A 1 98 ? -18.352 -2.991 32.162 1.00 92.88 98 GLN A CA 1
ATOM 804 C C . GLN A 1 98 ? -17.056 -2.923 31.339 1.00 92.88 98 GLN A C 1
ATOM 806 O O . GLN A 1 98 ? -15.961 -3.054 31.888 1.00 92.88 98 GLN A O 1
ATOM 811 N N . LEU A 1 99 ? -17.159 -2.694 30.027 1.00 93.00 99 LEU A N 1
ATOM 812 C CA . LEU A 1 99 ? -16.014 -2.660 29.112 1.00 93.00 99 LEU A CA 1
ATOM 813 C C . LEU A 1 99 ? -15.367 -1.272 28.973 1.00 93.00 99 LEU A C 1
ATOM 815 O O . LEU A 1 99 ? -14.248 -1.171 28.467 1.00 93.00 99 LEU A O 1
ATOM 8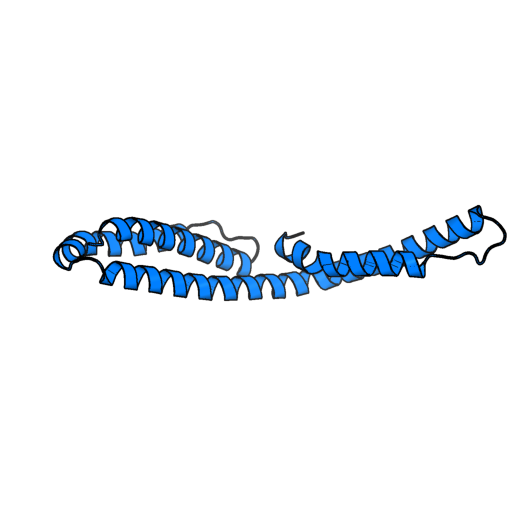19 N N . SER A 1 100 ? -16.028 -0.203 29.418 1.00 91.19 100 SER A N 1
ATOM 820 C CA . SER A 1 100 ? -15.642 1.190 29.139 1.00 91.19 100 SER A CA 1
ATOM 821 C C . SER A 1 100 ? -14.219 1.539 29.598 1.00 91.19 100 SER A C 1
ATOM 823 O O . SER A 1 100 ? -13.458 2.183 28.869 1.00 91.19 100 SER A O 1
ATOM 825 N N . SER A 1 101 ? -13.826 1.075 30.788 1.00 90.31 101 SER A N 1
ATOM 826 C CA . SER A 1 101 ? -12.473 1.257 31.331 1.00 90.31 101 SER A CA 1
ATOM 827 C C . SER A 1 101 ? -11.431 0.491 30.510 1.00 90.31 101 SER A C 1
ATOM 829 O O . SER A 1 101 ? -10.387 1.041 30.145 1.00 90.31 101 SER A O 1
ATOM 831 N N . ASN A 1 102 ? -11.753 -0.751 30.135 1.00 91.69 102 ASN A N 1
ATOM 832 C CA . ASN A 1 102 ? -10.880 -1.598 29.328 1.00 91.69 102 ASN A CA 1
ATOM 833 C C . ASN A 1 102 ? -10.654 -0.995 27.939 1.00 91.69 102 ASN A C 1
ATOM 835 O O . ASN A 1 102 ? -9.519 -0.974 27.468 1.00 91.69 102 ASN A O 1
ATOM 839 N N . LEU A 1 103 ? -11.703 -0.458 27.304 1.00 91.44 103 LEU A N 1
ATOM 840 C CA . LEU A 1 103 ? -11.586 0.184 25.995 1.00 91.44 103 LEU A CA 1
ATOM 841 C C . LEU A 1 103 ? -10.707 1.442 26.062 1.00 91.44 103 LEU A C 1
ATOM 843 O O . LEU A 1 103 ? -9.801 1.589 25.247 1.00 91.44 103 LEU A O 1
ATOM 847 N N . LYS A 1 104 ? -10.897 2.307 27.070 1.00 91.50 104 LYS A N 1
ATOM 848 C CA . LYS A 1 104 ? -10.058 3.507 27.263 1.00 91.50 104 LYS A CA 1
ATOM 849 C C . LYS A 1 104 ? -8.586 3.168 27.499 1.00 91.50 104 LYS A C 1
ATOM 851 O O . LYS A 1 104 ? -7.710 3.861 26.981 1.00 91.50 104 LYS A O 1
ATOM 856 N N . SER A 1 105 ? -8.313 2.136 28.298 1.00 93.12 105 SER A N 1
ATOM 857 C CA . SER A 1 105 ? -6.949 1.653 28.538 1.00 93.12 105 SER A CA 1
ATOM 858 C C . SER A 1 105 ? -6.326 1.125 27.247 1.00 93.12 105 SER A C 1
ATOM 860 O O . SER A 1 105 ? -5.231 1.536 26.867 1.00 93.12 105 SER A O 1
ATOM 862 N N . TRP A 1 106 ? -7.081 0.302 26.515 1.00 94.94 106 TRP A N 1
ATOM 863 C CA . TRP A 1 106 ? -6.651 -0.265 25.245 1.00 94.94 106 TRP A CA 1
ATOM 864 C C . TRP A 1 106 ? -6.292 0.810 24.212 1.00 94.94 106 TRP A C 1
ATOM 866 O O . TRP A 1 106 ? -5.233 0.703 23.603 1.00 94.94 106 TRP A O 1
ATOM 876 N N . THR A 1 107 ? -7.091 1.874 24.058 1.00 91.25 107 THR A N 1
ATOM 877 C CA . THR A 1 107 ? -6.788 2.955 23.101 1.00 91.25 107 THR A CA 1
ATOM 878 C C . THR A 1 107 ? -5.427 3.595 23.383 1.00 91.25 107 THR A C 1
ATOM 880 O O . THR A 1 107 ? -4.627 3.776 22.470 1.00 91.25 107 THR A O 1
ATOM 883 N N . LYS A 1 108 ? -5.121 3.878 24.658 1.00 91.12 108 LYS A N 1
ATOM 884 C CA . LYS A 1 108 ? -3.820 4.442 25.056 1.00 91.12 108 LYS A CA 1
ATOM 885 C C . LYS A 1 108 ? -2.672 3.466 24.808 1.00 91.12 108 LYS A C 1
ATOM 887 O O . LYS A 1 108 ? -1.612 3.874 24.345 1.00 91.12 108 LYS A O 1
ATOM 892 N N . SER A 1 109 ? -2.873 2.188 25.123 1.00 92.75 109 SER A N 1
ATOM 893 C CA . SER A 1 109 ? -1.873 1.148 24.874 1.00 92.75 109 SER A CA 1
ATOM 894 C C . SER A 1 109 ? -1.593 0.971 23.384 1.00 92.75 109 SER A C 1
ATOM 896 O O . SER A 1 109 ? -0.429 0.893 23.011 1.00 92.75 109 SER A O 1
ATOM 898 N N . ALA A 1 110 ? -2.629 0.972 22.542 1.00 92.19 110 ALA A N 1
ATOM 899 C CA . ALA A 1 110 ? -2.495 0.851 21.094 1.00 92.19 110 ALA A CA 1
ATOM 900 C C . ALA A 1 110 ? -1.722 2.033 20.490 1.00 92.19 110 ALA A C 1
ATOM 902 O O . ALA A 1 110 ? -0.860 1.836 19.636 1.00 92.19 110 ALA A O 1
ATOM 903 N N . ASP A 1 111 ? -1.987 3.253 20.963 1.00 89.56 111 ASP A N 1
ATOM 904 C CA . ASP A 1 111 ? -1.235 4.434 20.540 1.00 89.56 111 ASP A CA 1
ATOM 905 C C . ASP A 1 111 ? 0.239 4.345 20.931 1.00 89.56 111 ASP A C 1
ATOM 907 O O . ASP A 1 111 ? 1.109 4.536 20.085 1.00 89.56 111 ASP A O 1
ATOM 911 N N . ASN A 1 112 ? 0.526 3.978 22.180 1.00 92.00 112 ASN A N 1
ATOM 912 C CA . ASN A 1 112 ? 1.900 3.815 22.646 1.00 92.00 112 ASN A CA 1
ATOM 913 C C . ASN A 1 112 ? 2.640 2.702 21.895 1.00 92.00 112 ASN A C 1
ATOM 915 O O . ASN A 1 112 ? 3.809 2.873 21.563 1.00 92.00 112 ASN A O 1
ATOM 919 N N . GLU A 1 113 ? 1.977 1.577 21.615 1.00 92.69 113 GLU A N 1
ATOM 920 C CA . GLU A 1 113 ? 2.554 0.470 20.848 1.00 92.69 113 GLU A CA 1
ATOM 921 C C . GLU A 1 113 ? 2.984 0.954 19.461 1.00 92.69 113 GLU A C 1
ATOM 923 O O . GLU A 1 113 ? 4.159 0.837 19.108 1.00 92.69 113 GLU A O 1
ATOM 928 N N . CYS A 1 114 ? 2.078 1.602 18.725 1.00 92.31 114 CYS A N 1
ATOM 929 C CA . CYS A 1 114 ? 2.367 2.093 17.381 1.00 92.31 114 CYS A CA 1
ATOM 930 C C . CYS A 1 114 ? 3.353 3.275 17.345 1.00 92.31 114 CYS A C 1
ATOM 932 O O . CYS A 1 114 ? 3.969 3.514 16.306 1.00 92.31 114 CYS A O 1
ATOM 934 N N . ASP A 1 115 ? 3.511 4.008 18.451 1.00 87.38 115 ASP A N 1
ATOM 935 C CA . ASP A 1 115 ? 4.455 5.128 18.580 1.00 87.38 115 ASP A CA 1
ATOM 936 C C . ASP A 1 115 ? 5.845 4.682 19.056 1.00 87.38 115 ASP A C 1
ATOM 938 O O . ASP A 1 115 ? 6.833 5.379 18.825 1.00 87.38 115 ASP A O 1
ATOM 942 N N . SER A 1 116 ? 5.933 3.517 19.705 1.00 81.44 116 SER A N 1
ATOM 943 C CA . SER A 1 116 ? 7.184 2.942 20.214 1.00 81.44 116 SER A CA 1
ATOM 944 C C . SER A 1 116 ? 8.020 2.223 19.149 1.00 81.44 116 SER A C 1
ATOM 946 O O . SER A 1 116 ? 9.178 1.878 19.404 1.00 81.44 116 SER A O 1
ATOM 948 N N . GLU A 1 117 ? 7.467 2.002 17.951 1.00 76.31 117 GLU A N 1
ATOM 949 C CA . GLU A 1 117 ? 8.207 1.404 16.842 1.00 76.31 117 GLU A CA 1
ATOM 950 C C . GLU A 1 117 ? 9.378 2.298 16.404 1.00 76.31 117 GLU A C 1
ATOM 952 O O . GLU A 1 117 ? 9.262 3.521 16.283 1.00 76.31 117 GLU A O 1
ATOM 957 N N . LYS A 1 118 ? 10.531 1.674 16.124 1.00 78.62 118 LYS A N 1
ATOM 958 C CA . LYS A 1 118 ? 11.707 2.386 15.611 1.00 78.62 118 LYS A CA 1
ATOM 959 C C . LYS A 1 118 ? 11.322 3.153 14.332 1.00 78.62 118 LYS A C 1
ATOM 961 O O . LYS A 1 118 ? 10.787 2.530 13.409 1.00 78.62 118 LYS A O 1
ATOM 966 N N . PRO A 1 119 ? 11.651 4.456 14.225 1.00 79.56 119 PRO A N 1
ATOM 967 C CA . PRO A 1 119 ? 11.402 5.218 13.010 1.00 79.56 119 PRO A CA 1
ATOM 968 C C . PRO A 1 119 ? 12.066 4.555 11.800 1.00 79.56 119 PRO A C 1
ATOM 970 O O . PRO A 1 119 ? 13.197 4.070 11.885 1.00 79.56 119 PRO A O 1
ATOM 973 N N . ALA A 1 120 ? 11.360 4.545 10.673 1.00 84.19 120 ALA A N 1
ATOM 974 C CA . ALA A 1 120 ? 11.921 4.140 9.395 1.00 84.19 120 ALA A CA 1
ATOM 975 C C . ALA A 1 120 ? 12.879 5.216 8.855 1.00 84.19 120 ALA A C 1
ATOM 977 O O . ALA A 1 120 ? 12.914 6.343 9.347 1.00 84.19 120 ALA A O 1
ATOM 978 N N . ASP A 1 121 ? 13.596 4.887 7.778 1.00 82.69 121 ASP A N 1
ATOM 979 C CA . ASP A 1 121 ? 14.589 5.774 7.149 1.00 82.69 121 ASP A CA 1
ATOM 980 C C . ASP A 1 121 ? 14.005 7.108 6.646 1.00 82.69 121 ASP A C 1
ATOM 982 O O . ASP A 1 121 ? 14.737 8.066 6.413 1.00 82.69 121 ASP A O 1
ATOM 986 N N . THR A 1 122 ? 12.681 7.188 6.467 1.00 83.31 122 THR A N 1
ATOM 987 C CA . THR A 1 122 ? 11.982 8.409 6.042 1.00 83.31 122 THR A CA 1
ATOM 988 C C . THR A 1 122 ? 10.759 8.665 6.915 1.00 83.31 122 THR A C 1
ATOM 990 O O . THR A 1 122 ? 10.058 7.730 7.306 1.00 83.31 122 THR A O 1
ATOM 993 N N . GLU A 1 123 ? 10.444 9.940 7.164 1.00 87.38 123 GLU A N 1
ATOM 994 C CA . GLU A 1 123 ? 9.278 10.342 7.965 1.00 87.38 123 GLU A CA 1
ATOM 995 C C . GLU A 1 123 ? 7.962 9.790 7.392 1.00 87.38 123 GLU A C 1
ATOM 997 O O . GLU A 1 123 ? 7.103 9.307 8.132 1.00 87.38 123 GLU A O 1
ATOM 1002 N N . VAL A 1 124 ? 7.815 9.801 6.062 1.00 88.38 124 VAL A N 1
ATOM 1003 C CA . VAL A 1 124 ? 6.631 9.258 5.380 1.00 88.38 124 VAL A CA 1
ATOM 1004 C C . VAL A 1 124 ? 6.487 7.759 5.647 1.00 88.38 124 VAL A C 1
ATOM 1006 O O . VAL A 1 124 ? 5.388 7.298 5.955 1.00 88.38 124 VAL A O 1
ATOM 1009 N N . GLN A 1 125 ? 7.580 6.992 5.595 1.00 87.75 125 GLN A N 1
ATOM 1010 C CA . GLN A 1 125 ? 7.529 5.559 5.883 1.00 87.75 125 GLN A CA 1
ATOM 1011 C C . GLN A 1 125 ? 7.231 5.283 7.365 1.00 87.75 125 GLN A C 1
ATOM 1013 O O . GLN A 1 125 ? 6.465 4.368 7.661 1.00 87.75 125 GLN A O 1
ATOM 1018 N N . THR A 1 126 ? 7.738 6.108 8.287 1.00 90.81 126 THR A N 1
ATOM 1019 C CA . THR A 1 126 ? 7.376 6.038 9.714 1.00 90.81 126 THR A CA 1
ATOM 1020 C C . THR A 1 126 ? 5.877 6.258 9.918 1.00 90.81 126 THR A C 1
ATOM 1022 O O . THR A 1 126 ? 5.222 5.471 10.600 1.00 90.81 126 THR A O 1
ATOM 1025 N N . LYS A 1 127 ? 5.289 7.269 9.262 1.00 92.25 127 LYS A N 1
ATOM 1026 C CA . LYS A 1 127 ? 3.836 7.511 9.312 1.00 92.25 127 LYS A CA 1
ATOM 1027 C C . LYS A 1 127 ? 3.040 6.342 8.728 1.00 92.25 127 LYS A C 1
ATOM 1029 O O . LYS A 1 127 ? 2.048 5.934 9.325 1.00 92.25 127 LYS A O 1
ATOM 1034 N N . ILE A 1 128 ? 3.477 5.782 7.597 1.00 92.12 128 ILE A N 1
ATOM 1035 C CA . ILE A 1 128 ? 2.855 4.595 6.987 1.00 92.12 128 ILE A CA 1
ATOM 1036 C C . ILE A 1 128 ? 2.847 3.417 7.970 1.00 92.12 128 ILE A C 1
ATOM 1038 O O . ILE A 1 128 ? 1.810 2.774 8.132 1.00 92.12 128 ILE A O 1
ATOM 1042 N N . ASN A 1 129 ? 3.971 3.141 8.637 1.00 92.31 129 ASN A N 1
ATOM 1043 C CA . ASN A 1 129 ? 4.070 2.052 9.614 1.00 92.31 129 ASN A CA 1
ATOM 1044 C C . ASN A 1 129 ? 3.099 2.269 10.779 1.00 92.31 129 ASN A C 1
ATOM 1046 O O . ASN A 1 129 ? 2.298 1.384 11.080 1.00 92.31 129 ASN A O 1
ATOM 1050 N N . ARG A 1 130 ? 3.076 3.486 11.335 1.00 93.94 130 ARG A N 1
ATOM 1051 C CA . ARG A 1 130 ? 2.160 3.867 12.416 1.00 93.94 130 ARG A CA 1
ATOM 1052 C C . ARG A 1 130 ? 0.691 3.654 12.042 1.00 93.94 130 ARG A C 1
ATOM 1054 O O . ARG A 1 130 ? -0.059 3.066 12.819 1.00 93.94 130 ARG A O 1
ATOM 1061 N N . PHE A 1 131 ? 0.265 4.098 10.856 1.00 95.38 131 PHE A N 1
ATOM 1062 C CA . PHE A 1 131 ? -1.118 3.896 10.407 1.00 95.38 131 PHE A CA 1
ATOM 1063 C C . PHE A 1 131 ? -1.449 2.416 10.198 1.00 95.38 131 PHE A C 1
ATOM 1065 O O . PHE A 1 131 ? -2.505 1.975 10.642 1.00 95.38 131 PHE A O 1
ATOM 1072 N N . ASN A 1 132 ? -0.547 1.633 9.598 1.00 94.81 132 ASN A N 1
ATOM 1073 C CA . ASN A 1 132 ? -0.743 0.187 9.454 1.00 94.81 132 ASN A CA 1
ATOM 1074 C C . ASN A 1 132 ? -0.910 -0.507 10.814 1.00 94.81 132 ASN A C 1
ATOM 1076 O O . ASN A 1 132 ? -1.805 -1.341 10.968 1.00 94.81 132 ASN A O 1
ATOM 1080 N N . CYS A 1 133 ? -0.077 -0.150 11.796 1.00 95.44 133 CYS A N 1
ATOM 1081 C CA . CYS A 1 133 ? -0.181 -0.651 13.163 1.00 95.44 133 CYS A CA 1
ATOM 1082 C C . CYS A 1 133 ? -1.553 -0.313 13.768 1.00 95.44 133 CYS A C 1
ATOM 1084 O O . CYS A 1 133 ? -2.292 -1.219 14.162 1.00 95.44 133 CYS A O 1
ATOM 1086 N N . ARG A 1 134 ? -1.956 0.966 13.734 1.00 95.00 134 ARG A N 1
ATOM 1087 C CA . ARG A 1 134 ? -3.251 1.412 14.273 1.00 95.00 134 ARG A CA 1
ATOM 1088 C C . ARG A 1 134 ? -4.430 0.705 13.613 1.00 95.00 134 ARG A C 1
ATOM 1090 O O . ARG A 1 134 ? -5.278 0.167 14.317 1.00 95.00 134 ARG A O 1
ATOM 1097 N N . ILE A 1 135 ? -4.465 0.646 12.281 1.00 96.81 135 ILE A N 1
ATOM 1098 C CA . ILE A 1 135 ? -5.524 -0.044 11.526 1.00 96.81 135 ILE A CA 1
ATOM 1099 C C . ILE A 1 135 ? -5.631 -1.506 11.966 1.00 96.81 135 ILE A C 1
ATOM 1101 O O . ILE A 1 135 ? -6.730 -2.000 12.217 1.00 96.81 135 ILE A O 1
ATOM 1105 N N . LYS A 1 136 ? -4.499 -2.208 12.087 1.00 96.56 136 LYS A N 1
ATOM 1106 C CA . LYS A 1 136 ? -4.470 -3.612 12.510 1.00 96.56 136 LYS A CA 1
ATOM 1107 C C . LYS A 1 136 ? -5.044 -3.787 13.918 1.00 96.56 136 LYS A C 1
ATOM 1109 O O . LYS A 1 136 ? -5.885 -4.664 14.115 1.00 96.56 136 LYS A O 1
ATOM 1114 N N . LEU A 1 137 ? -4.611 -2.964 14.874 1.00 96.56 137 LEU A N 1
ATOM 1115 C CA . LEU A 1 137 ? -5.091 -3.031 16.255 1.00 96.56 137 LEU A CA 1
ATOM 1116 C C . LEU A 1 137 ? -6.586 -2.696 16.341 1.00 96.56 137 LEU A C 1
ATOM 1118 O O . LEU A 1 137 ? -7.339 -3.441 16.964 1.00 96.56 137 LEU A O 1
ATOM 1122 N N . ILE A 1 138 ? -7.041 -1.645 15.653 1.00 96.88 138 ILE A N 1
ATOM 1123 C CA . ILE A 1 138 ? -8.457 -1.251 15.610 1.00 96.88 138 ILE A CA 1
ATOM 1124 C C . ILE A 1 138 ? -9.322 -2.358 15.011 1.00 96.88 138 ILE A C 1
ATOM 1126 O O . ILE A 1 138 ? -10.352 -2.701 15.590 1.00 96.88 138 ILE A O 1
ATOM 1130 N N . LYS A 1 139 ? -8.906 -2.974 13.898 1.00 96.88 139 LYS A N 1
ATOM 1131 C CA . LYS A 1 139 ? -9.638 -4.101 13.298 1.00 96.88 139 LYS A CA 1
ATOM 1132 C C . LYS A 1 139 ? -9.718 -5.297 14.247 1.00 96.88 139 LYS A C 1
ATOM 1134 O O . LYS A 1 139 ? -10.779 -5.905 14.367 1.00 96.88 139 LYS A O 1
ATOM 1139 N N . ALA A 1 140 ? -8.632 -5.617 14.952 1.00 96.56 140 ALA A N 1
ATOM 1140 C CA . ALA A 1 140 ? -8.633 -6.687 15.948 1.00 96.56 140 ALA A CA 1
ATOM 1141 C C . ALA A 1 140 ? -9.594 -6.382 17.108 1.00 96.56 140 ALA A C 1
ATOM 1143 O O . ALA A 1 140 ? -10.394 -7.242 17.477 1.00 96.56 140 ALA A O 1
ATOM 1144 N N . LYS A 1 141 ? -9.574 -5.149 17.629 1.00 96.44 141 LYS A N 1
ATOM 1145 C CA . LYS A 1 141 ? -10.472 -4.736 18.712 1.00 96.44 141 LYS A CA 1
ATOM 1146 C C . LYS A 1 141 ? -11.930 -4.689 18.278 1.00 96.44 141 LYS A C 1
ATOM 1148 O O . LYS A 1 141 ? -12.798 -5.120 19.023 1.00 96.44 141 LYS A O 1
ATOM 1153 N N . THR A 1 142 ? -12.195 -4.231 17.060 1.00 96.19 142 THR A N 1
ATOM 1154 C CA . THR A 1 142 ? -13.538 -4.250 16.465 1.00 96.19 142 THR A CA 1
ATOM 1155 C C . THR A 1 142 ? -14.082 -5.676 16.434 1.00 96.19 142 THR A C 1
ATOM 1157 O O . THR A 1 142 ? -15.184 -5.914 16.911 1.00 96.19 142 THR A O 1
ATOM 1160 N N . LYS A 1 143 ? -13.279 -6.641 15.971 1.00 96.06 143 LYS A N 1
ATOM 1161 C 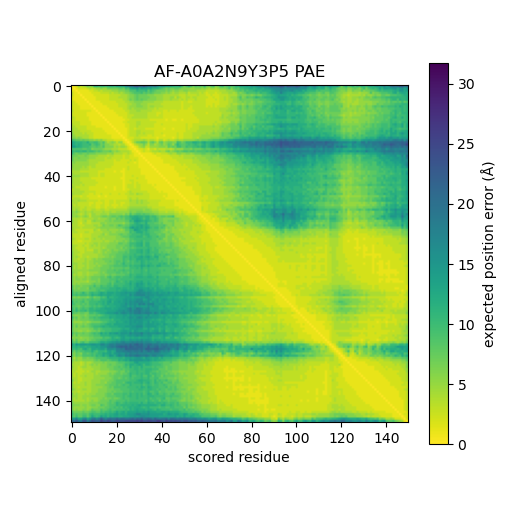CA . LYS A 1 143 ? -13.663 -8.058 15.937 1.00 96.06 143 LYS A CA 1
ATOM 1162 C C . LYS A 1 143 ? -13.902 -8.651 17.330 1.00 96.06 143 LYS A C 1
ATOM 1164 O O . LYS A 1 143 ? -14.789 -9.478 17.503 1.00 96.06 143 LYS A O 1
ATOM 1169 N N . GLU A 1 144 ? -13.111 -8.254 18.324 1.00 94.88 144 GLU A N 1
ATOM 1170 C CA . GLU A 1 144 ? -13.355 -8.632 19.722 1.00 94.88 144 GLU A CA 1
ATOM 1171 C C . GLU A 1 144 ? -14.709 -8.086 20.206 1.00 94.88 144 GLU A C 1
ATOM 1173 O O . GLU A 1 144 ? -15.506 -8.822 20.783 1.00 94.88 144 GLU A O 1
ATOM 1178 N N . LEU A 1 145 ? -14.986 -6.809 19.926 1.00 94.94 145 LEU A N 1
ATOM 1179 C CA . LEU A 1 145 ? -16.214 -6.125 20.326 1.00 94.94 145 LEU A CA 1
ATOM 1180 C C . LEU A 1 145 ? -17.470 -6.666 19.624 1.00 94.94 145 LEU A C 1
ATOM 1182 O O . LEU A 1 145 ? -18.543 -6.689 20.222 1.00 94.94 145 LEU A O 1
ATOM 1186 N N . GLU A 1 146 ? -17.341 -7.158 18.391 1.00 94.12 146 GLU A N 1
ATOM 1187 C CA . GLU A 1 146 ? -18.418 -7.855 17.677 1.00 94.12 146 GLU A CA 1
ATOM 1188 C C . GLU A 1 146 ? -18.974 -9.056 18.449 1.00 94.12 146 GLU A C 1
ATOM 1190 O O . GLU A 1 146 ? -20.165 -9.330 18.341 1.00 94.12 146 GLU A O 1
ATOM 1195 N N . GLY A 1 147 ? -18.158 -9.721 19.274 1.00 92.38 147 GLY A N 1
ATOM 1196 C CA . GLY A 1 147 ? -18.602 -10.832 20.121 1.00 92.38 147 GLY A CA 1
ATOM 1197 C C . GLY A 1 147 ? -19.562 -10.436 21.249 1.00 92.38 147 GLY A C 1
ATOM 1198 O O . GLY A 1 147 ? -20.154 -11.314 21.868 1.00 92.38 147 GLY A O 1
ATOM 1199 N N . TYR A 1 148 ? -19.723 -9.138 21.515 1.00 90.69 148 TYR A N 1
ATOM 1200 C CA . TYR A 1 148 ? -20.636 -8.604 22.530 1.00 90.69 148 TYR A CA 1
ATOM 1201 C C . TYR A 1 148 ? -21.893 -7.960 21.928 1.00 90.69 148 TYR A C 1
ATOM 1203 O O . TYR A 1 148 ? -22.718 -7.421 22.669 1.00 90.69 148 TYR A O 1
ATOM 1211 N N . LYS A 1 149 ? -22.040 -7.992 20.596 1.00 84.38 149 LYS A N 1
ATOM 1212 C CA . LYS A 1 149 ? -23.291 -7.625 19.923 1.00 84.38 149 LYS A CA 1
ATOM 1213 C C . LYS A 1 149 ? -24.333 -8.718 20.198 1.00 84.38 149 LYS A C 1
ATOM 1215 O O . LYS A 1 149 ? -23.985 -9.899 20.216 1.00 84.38 149 LYS A O 1
ATOM 1220 N N . LEU A 1 150 ? -25.583 -8.316 20.430 1.00 66.88 150 LEU A N 1
ATOM 1221 C CA . LEU A 1 150 ? -26.732 -9.224 20.548 1.00 66.88 150 LEU A CA 1
ATOM 1222 C C . LEU A 1 150 ? -27.446 -9.373 19.204 1.00 66.88 150 LEU A C 1
ATOM 1224 O O . LEU A 1 150 ? -27.550 -8.352 18.488 1.00 66.88 150 LEU A O 1
#

Secondary structure (DSSP, 8-state):
--HHHHHHHHHHHHHHHHHHHHHH----SSSHHHHHHHHHHHHHHHHHHHHHHHHHHHHHHHHHHHHHHHHHHHHHHHHHHHHHHHHHHTS-HHHHHHHHHHHHHHHHHHHHHHHHSPPPSSHHHHHHHHHHHHHHHHHHHHHHHHTT--

Sequence (150 aa):
MDVDVRNHLKPQQLAWNQQKKKQCQSNQYPTPEQNQIEYLNCETELTRSRISELQAQQDQVYANVKEAKLQKLKQEADDSIKTLETTWDAIPESIRDQLSSNLKSWTKSADNECDSEKPADTEVQTKINRFNCRIKLIKAKTKELEGYKL

Organism: NCBI:txid1196083

Mean predicted aligned error: 6.51 Å

Radius of gyration: 26.31 Å; Cα contacts (8 Å, |Δi|>4): 81; chains: 1; bounding box: 53×23×78 Å

InterPro domains:
  IPR009739 Lysozyme inhibitor LprI-like, N-terminal [PF07007] (5-54)